Protein AF-A0A927C1W8-F1 (afdb_monomer_lite)

Organism: NCBI:txid2760804

Sequence (137 aa):
MSSETLFSSLQSAEDWPCWAKPIQKVEWTSPQPFGIGTTRTVFMSGGMTGYEEFIAWERGREMAFCFTHCSKPNVDSFAERYEITPLAEDRCRLVWTMAMKPKGVSLVIMPVVSPLLRIGVKSMLRSLKRMLEKRAR

Foldseek 3Di:
DALQLLLVLVVDQVNCVQQVVQWDTKAFPDDDPDAFQTWIWTAGPPGKIFIWGWHGDDRSAKTKIKTPDMPDPFFPIKMKIWGWAGPDRPDIDIDIDIDTDGDDPVVVCCVVCVVVVVVSVVRSVVSSVVVSVVVVD

Radius of gyration: 15.31 Å; chains: 1; bounding box: 38×40×42 Å

Secondary structure (DSSP, 8-state):
--HHHHHHHHH-TTHHHHH-TTEEEEEE-SPSSP-TT-EEEEEETTTEEEEEEEEEEETTTEEEEEEEEESSTTEEEEEEEEEEEEEETTEEEEEEEEEEEE-TTHHHHHHHHHHHHHHHHHHHHHHHHHHHHHHT-

InterPro domains:
  IPR019587 Polyketide cyclase/dehydrase [PF10604] (3-133)
  IPR023393 START-like domain superfamily [G3DSA:3.30.530.20] (1-137)

Structure (mmCIF, N/CA/C/O backbone):
data_AF-A0A927C1W8-F1
#
_entry.id   AF-A0A927C1W8-F1
#
loop_
_atom_site.group_PDB
_atom_site.id
_atom_site.type_symbol
_atom_site.label_atom_id
_atom_site.label_alt_id
_atom_site.label_comp_id
_atom_site.label_asym_id
_atom_site.label_entity_id
_atom_site.label_seq_id
_atom_site.pdbx_PDB_ins_code
_atom_site.Cartn_x
_atom_site.Cartn_y
_atom_site.Cartn_z
_atom_site.occupancy
_atom_site.B_iso_or_equiv
_atom_site.auth_seq_id
_atom_site.auth_comp_id
_atom_site.auth_asym_id
_atom_site.auth_atom_id
_atom_site.pdbx_PDB_model_num
ATOM 1 N N . MET A 1 1 ? -12.101 -2.036 14.375 1.00 86.62 1 MET A N 1
ATOM 2 C CA . MET A 1 1 ? -11.720 -0.728 13.807 1.00 86.62 1 MET A CA 1
ATOM 3 C C . MET A 1 1 ? -12.718 -0.280 12.744 1.00 86.62 1 MET A C 1
ATOM 5 O O . MET A 1 1 ? -13.167 -1.113 11.952 1.00 86.62 1 MET A O 1
ATOM 9 N N . SER A 1 2 ? -13.024 1.019 12.719 1.00 92.50 2 SER A N 1
ATOM 10 C CA . SER A 1 2 ? -13.839 1.654 11.677 1.00 92.50 2 SER A CA 1
ATOM 11 C C . SER A 1 2 ? -13.101 1.691 10.332 1.00 92.50 2 SER A C 1
ATOM 13 O O . SER A 1 2 ? -11.878 1.509 10.268 1.00 92.50 2 SER A O 1
ATOM 15 N N . SER A 1 3 ? -13.840 1.928 9.249 1.00 94.12 3 SER A N 1
ATOM 16 C CA . SER A 1 3 ? -13.261 2.082 7.912 1.00 94.12 3 SER A CA 1
ATOM 17 C C . SER A 1 3 ? -12.385 3.332 7.783 1.00 94.12 3 SER A C 1
ATOM 19 O O . SER A 1 3 ? -11.337 3.271 7.145 1.00 94.12 3 SER A O 1
ATOM 21 N N . GLU A 1 4 ? -12.753 4.436 8.438 1.00 92.69 4 GLU A N 1
ATOM 22 C CA . GLU A 1 4 ? -11.969 5.680 8.453 1.00 92.69 4 GLU A CA 1
ATOM 23 C C . GLU A 1 4 ? -10.604 5.499 9.126 1.00 92.69 4 GLU A C 1
ATOM 25 O O . GLU A 1 4 ? -9.588 5.973 8.612 1.00 92.69 4 GLU A O 1
ATOM 30 N N . THR A 1 5 ? -10.543 4.769 10.246 1.00 92.88 5 THR A N 1
ATOM 31 C CA . THR A 1 5 ? -9.270 4.478 10.923 1.00 92.88 5 THR A CA 1
ATOM 32 C C . THR A 1 5 ? -8.353 3.641 10.035 1.00 92.88 5 THR A C 1
ATOM 34 O O . THR A 1 5 ? -7.159 3.927 9.936 1.00 92.88 5 THR A O 1
ATOM 37 N N . LEU A 1 6 ? -8.904 2.626 9.361 1.00 94.69 6 LEU A N 1
ATOM 38 C CA . LEU A 1 6 ? -8.149 1.815 8.410 1.00 94.69 6 LEU A CA 1
ATOM 39 C C . LEU A 1 6 ? -7.650 2.663 7.230 1.00 94.69 6 LEU A C 1
ATOM 41 O O . LEU A 1 6 ? -6.469 2.608 6.899 1.00 94.69 6 LEU A O 1
ATOM 45 N N . PHE A 1 7 ? -8.517 3.477 6.629 1.00 95.12 7 PHE A N 1
ATOM 46 C CA . PHE A 1 7 ? -8.163 4.324 5.490 1.00 95.12 7 PHE A CA 1
ATOM 47 C C . PHE A 1 7 ? -7.112 5.386 5.853 1.00 95.12 7 PHE A C 1
ATOM 49 O O . PHE A 1 7 ? -6.195 5.657 5.083 1.00 95.12 7 PHE A O 1
ATOM 56 N N . SER A 1 8 ? -7.188 5.953 7.056 1.00 94.19 8 SER A N 1
ATOM 57 C CA . SER A 1 8 ? -6.169 6.876 7.578 1.00 94.19 8 SER A CA 1
ATOM 58 C C . SER A 1 8 ? -4.806 6.194 7.731 1.00 94.19 8 SER A C 1
ATOM 60 O O . SER A 1 8 ? -3.779 6.794 7.430 1.00 94.19 8 SER A O 1
ATOM 62 N N . SER A 1 9 ? -4.787 4.918 8.125 1.00 94.50 9 SER A N 1
ATOM 63 C CA . SER A 1 9 ? -3.550 4.134 8.187 1.00 94.50 9 SER A CA 1
ATOM 64 C C . SER A 1 9 ? -2.961 3.850 6.807 1.00 94.50 9 SER A C 1
ATOM 66 O O . SER A 1 9 ? -1.755 3.958 6.622 1.00 94.50 9 SER A O 1
ATOM 68 N N . LEU A 1 10 ? -3.804 3.563 5.811 1.00 94.00 10 LEU A N 1
ATOM 69 C CA . LEU A 1 10 ? -3.359 3.377 4.426 1.00 94.00 10 LEU 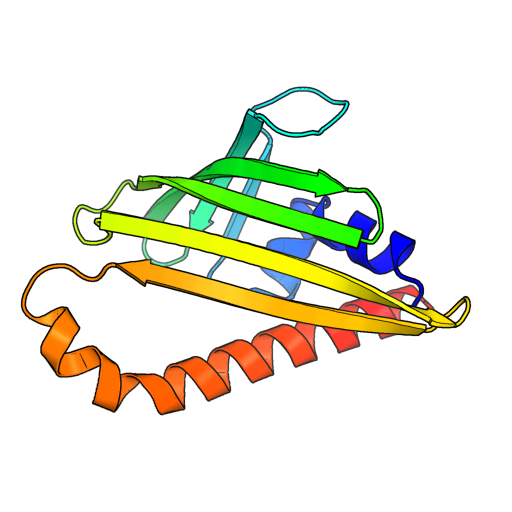A CA 1
ATOM 70 C C . LEU A 1 10 ? -2.735 4.653 3.828 1.00 94.00 10 LEU A C 1
ATOM 72 O O . LEU A 1 10 ? -1.790 4.565 3.040 1.00 94.00 10 LEU A O 1
ATOM 76 N N . GLN A 1 11 ? -3.218 5.829 4.239 1.00 94.12 11 GLN A N 1
ATOM 77 C CA . GLN A 1 11 ? -2.636 7.128 3.881 1.00 94.12 11 GLN A CA 1
ATOM 78 C C . GLN A 1 11 ? -1.332 7.440 4.632 1.00 94.12 11 GLN A C 1
ATOM 80 O O . GLN A 1 11 ? -0.498 8.199 4.135 1.00 94.12 11 GLN A O 1
ATOM 85 N N . SER A 1 12 ? -1.141 6.881 5.827 1.00 94.00 12 SER A N 1
ATOM 86 C CA . SER A 1 12 ? 0.042 7.140 6.646 1.00 94.00 12 SER A CA 1
ATOM 87 C C . SER A 1 12 ? 1.275 6.483 6.033 1.00 94.00 12 SER A C 1
ATOM 89 O O . SER A 1 12 ? 1.411 5.260 6.030 1.00 94.00 12 SER A O 1
ATOM 91 N N . ALA A 1 13 ? 2.207 7.303 5.541 1.00 93.81 13 ALA A N 1
ATOM 92 C CA . ALA A 1 13 ? 3.488 6.833 5.017 1.00 93.81 13 ALA A CA 1
ATOM 93 C C . ALA A 1 13 ? 4.295 6.039 6.063 1.00 93.81 13 ALA A C 1
ATOM 95 O O . ALA A 1 13 ? 4.990 5.083 5.721 1.00 93.81 13 ALA A O 1
ATOM 96 N N . GLU A 1 14 ? 4.160 6.406 7.338 1.00 93.81 14 GLU A N 1
ATOM 97 C CA . GLU A 1 14 ? 4.866 5.791 8.464 1.00 93.81 14 GLU A CA 1
ATOM 98 C C . GLU A 1 14 ? 4.294 4.425 8.854 1.00 93.81 14 GLU A C 1
ATOM 100 O O . GLU A 1 14 ? 5.017 3.578 9.376 1.00 93.81 14 GLU A O 1
ATOM 105 N N . ASP A 1 15 ? 3.011 4.177 8.575 1.00 94.31 15 ASP A N 1
ATOM 106 C CA . ASP A 1 15 ? 2.367 2.918 8.943 1.00 94.31 15 ASP A CA 1
ATOM 107 C C . ASP A 1 15 ? 2.808 1.772 8.018 1.00 94.31 15 ASP A C 1
ATOM 109 O O . ASP A 1 15 ? 2.880 0.623 8.456 1.00 94.31 15 ASP A O 1
ATOM 113 N N . TRP A 1 16 ? 3.133 2.053 6.750 1.00 94.12 16 TRP A N 1
ATOM 114 C CA . TRP A 1 16 ? 3.487 1.025 5.762 1.00 94.12 16 TRP A CA 1
ATOM 115 C C . TRP A 1 16 ? 4.645 0.117 6.209 1.00 94.12 16 TRP A C 1
ATOM 117 O O . TRP A 1 16 ? 4.440 -1.102 6.241 1.00 94.12 16 TRP A O 1
ATOM 127 N N . PRO A 1 17 ? 5.814 0.638 6.636 1.00 93.81 17 PRO A N 1
ATOM 128 C CA . PRO A 1 17 ? 6.904 -0.205 7.131 1.00 93.81 17 PRO A CA 1
ATOM 129 C C . PRO A 1 17 ? 6.542 -1.057 8.358 1.00 93.81 17 PRO A C 1
ATOM 131 O O . PRO A 1 17 ? 7.140 -2.112 8.582 1.00 93.81 17 PRO A O 1
ATOM 134 N N . CYS A 1 18 ? 5.552 -0.646 9.159 1.00 91.88 18 CYS A N 1
ATOM 135 C CA . CYS A 1 18 ? 5.177 -1.349 10.387 1.00 91.88 18 CYS A CA 1
ATOM 136 C C . CYS A 1 18 ? 4.440 -2.675 10.139 1.00 91.88 18 CYS A C 1
ATOM 138 O O . CYS A 1 18 ? 4.484 -3.578 10.982 1.00 91.88 18 CYS A O 1
ATOM 140 N N . TRP A 1 19 ? 3.748 -2.822 9.006 1.00 92.25 19 TRP A N 1
ATOM 141 C CA . TRP A 1 19 ? 2.980 -4.036 8.699 1.00 92.25 19 TRP A CA 1
ATOM 142 C C . TRP A 1 19 ? 3.352 -4.685 7.365 1.00 92.25 19 TRP A C 1
ATOM 144 O O . TRP A 1 19 ? 3.276 -5.916 7.248 1.00 92.25 19 TRP A O 1
ATOM 154 N N . ALA A 1 20 ? 3.797 -3.899 6.386 1.00 91.56 20 ALA A N 1
ATOM 155 C CA . ALA A 1 20 ? 4.216 -4.373 5.081 1.00 91.56 20 ALA A CA 1
ATOM 156 C C . ALA A 1 20 ? 5.740 -4.544 5.037 1.00 91.56 20 ALA A C 1
ATOM 158 O O . ALA A 1 20 ? 6.460 -3.703 4.519 1.00 91.56 20 ALA A O 1
ATOM 159 N N . LYS A 1 21 ? 6.236 -5.675 5.558 1.00 87.12 21 LYS A N 1
ATOM 160 C CA . LYS A 1 21 ? 7.680 -5.962 5.722 1.00 87.12 21 LYS A CA 1
ATOM 161 C C . LYS A 1 21 ? 8.601 -5.644 4.525 1.00 87.12 21 LYS A C 1
ATOM 163 O O . LYS A 1 21 ? 9.754 -5.305 4.779 1.00 87.12 21 LYS A O 1
ATOM 168 N N . PRO A 1 22 ? 8.189 -5.805 3.251 1.00 88.19 22 PRO A N 1
ATOM 169 C CA . PRO A 1 22 ? 9.048 -5.440 2.125 1.00 88.19 22 PRO A CA 1
ATOM 170 C C . PRO A 1 22 ? 9.277 -3.931 1.986 1.00 88.19 22 PRO A C 1
ATOM 172 O O . PRO A 1 22 ? 10.267 -3.538 1.380 1.00 88.19 22 PRO A O 1
ATOM 175 N N . ILE A 1 23 ? 8.385 -3.098 2.522 1.00 92.19 23 ILE A N 1
ATOM 176 C CA . ILE A 1 23 ? 8.439 -1.640 2.426 1.00 92.19 23 ILE A CA 1
ATOM 177 C C . ILE A 1 23 ? 9.283 -1.095 3.575 1.00 92.19 23 ILE A C 1
ATOM 179 O O . ILE A 1 23 ? 9.039 -1.381 4.742 1.00 92.19 23 ILE A O 1
ATOM 183 N N . GLN A 1 24 ? 10.288 -0.302 3.227 1.00 93.44 24 GLN A N 1
ATOM 184 C CA . GLN 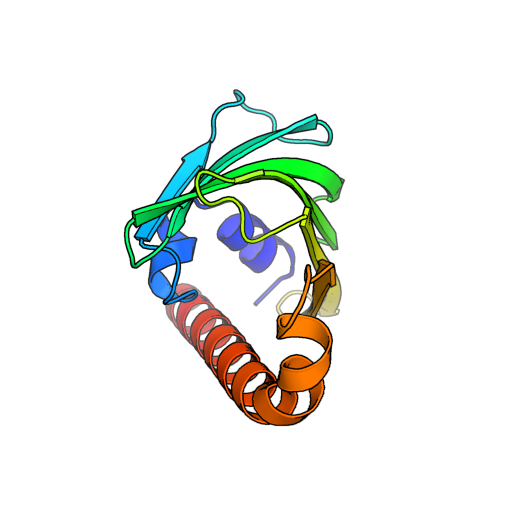A 1 24 ? 11.192 0.354 4.168 1.00 93.44 24 GLN A CA 1
ATOM 185 C C . GLN A 1 24 ? 10.797 1.809 4.410 1.00 93.44 24 GLN A C 1
ATOM 187 O O . GLN A 1 24 ? 10.957 2.309 5.520 1.00 93.44 24 GLN A O 1
ATOM 192 N N . LYS A 1 25 ? 10.284 2.486 3.379 1.00 94.50 25 LYS A N 1
ATOM 193 C CA . LYS A 1 25 ? 9.873 3.890 3.443 1.00 94.50 25 LYS A CA 1
ATOM 194 C C . LYS A 1 25 ? 8.820 4.180 2.380 1.00 94.50 25 LYS A C 1
ATOM 196 O O . LYS A 1 25 ? 8.860 3.601 1.296 1.00 94.50 25 LYS A O 1
ATOM 201 N N . VAL A 1 26 ? 7.916 5.101 2.684 1.00 96.12 26 VAL A N 1
ATOM 202 C CA . VAL A 1 26 ? 6.967 5.681 1.732 1.00 96.12 26 VAL A CA 1
ATOM 203 C C . VAL A 1 26 ? 7.125 7.196 1.770 1.00 96.12 26 VAL A C 1
ATOM 205 O O . VAL A 1 26 ? 7.284 7.773 2.842 1.00 96.12 26 VAL A O 1
ATOM 208 N N . GLU A 1 27 ? 7.088 7.837 0.609 1.00 96.06 27 GLU A N 1
ATOM 209 C CA . GLU A 1 27 ? 7.150 9.290 0.463 1.00 96.06 27 GLU A CA 1
ATOM 210 C C . GLU A 1 27 ? 6.051 9.756 -0.486 1.00 96.06 27 GLU A C 1
ATOM 212 O O . GLU A 1 27 ? 6.045 9.396 -1.660 1.00 96.06 27 GLU A O 1
ATOM 217 N N . TRP A 1 28 ? 5.118 10.567 0.008 1.00 95.88 28 TRP A N 1
ATOM 218 C CA . TRP A 1 28 ? 4.133 11.226 -0.847 1.00 95.88 28 TRP A CA 1
ATOM 219 C C . TRP A 1 28 ? 4.815 12.314 -1.676 1.00 95.88 28 TRP A C 1
ATOM 221 O O . TRP A 1 28 ? 5.488 13.181 -1.124 1.00 95.88 28 TRP A O 1
ATOM 231 N N . THR A 1 29 ? 4.642 12.266 -2.995 1.00 95.62 29 THR A N 1
ATOM 232 C CA . THR A 1 29 ? 5.245 13.229 -3.934 1.00 95.62 29 THR A CA 1
ATOM 233 C C . THR A 1 29 ? 4.247 14.274 -4.421 1.00 95.62 29 THR A C 1
ATOM 235 O O . THR A 1 29 ? 4.644 15.287 -4.986 1.00 95.62 29 THR A O 1
ATOM 238 N N . SER A 1 30 ? 2.952 14.054 -4.186 1.00 94.06 30 SER A N 1
ATOM 239 C CA . SER A 1 30 ? 1.895 15.045 -4.415 1.00 94.06 30 SER A CA 1
ATOM 240 C C . SER A 1 30 ? 1.502 15.755 -3.114 1.00 94.06 30 SER A C 1
ATOM 242 O O . SER A 1 30 ? 1.532 15.125 -2.054 1.00 94.06 30 SER A O 1
ATOM 244 N N . PRO A 1 31 ? 1.109 17.041 -3.161 1.00 93.50 31 PRO A N 1
ATOM 245 C CA . PRO A 1 31 ? 0.560 17.735 -2.002 1.00 93.50 31 PRO A CA 1
ATOM 246 C C . PRO A 1 31 ? -0.856 17.240 -1.670 1.00 93.50 31 PRO A C 1
ATOM 248 O O . PRO A 1 31 ? -1.556 16.681 -2.512 1.00 93.50 31 PRO A O 1
ATOM 251 N N . GLN A 1 32 ? -1.293 17.478 -0.434 1.00 91.06 32 GLN A N 1
ATOM 252 C CA . GLN A 1 32 ? -2.685 17.267 -0.036 1.00 91.06 32 GLN A CA 1
ATOM 253 C C . GLN A 1 32 ? -3.608 18.356 -0.623 1.00 91.06 32 GLN A C 1
ATOM 255 O O . GLN A 1 32 ? -3.147 19.478 -0.845 1.00 91.06 32 GLN A O 1
ATOM 260 N N . PRO A 1 33 ? -4.914 18.077 -0.808 1.00 92.38 33 PRO A N 1
ATOM 261 C CA . PRO A 1 33 ? -5.608 16.822 -0.502 1.00 92.38 33 PRO A CA 1
ATOM 262 C C . PRO A 1 33 ? -5.300 15.705 -1.508 1.00 92.38 33 PRO A C 1
ATOM 264 O O . PRO A 1 33 ? -5.201 15.944 -2.706 1.00 92.38 33 PRO A O 1
ATOM 267 N N . PHE A 1 34 ? -5.182 14.474 -1.008 1.00 94.25 34 PHE A N 1
ATOM 268 C CA . PHE A 1 34 ? -4.974 13.301 -1.856 1.00 94.25 34 PHE A CA 1
ATOM 269 C C . PHE A 1 34 ? -6.264 12.863 -2.557 1.00 94.25 34 PHE A C 1
ATOM 271 O O . PHE A 1 34 ? -7.370 13.027 -2.035 1.00 94.25 34 PHE A O 1
ATOM 278 N N . GLY A 1 35 ? -6.089 12.267 -3.731 1.00 94.62 35 GLY A N 1
ATOM 279 C CA . GLY A 1 35 ? -7.146 11.835 -4.632 1.00 94.62 35 GLY A CA 1
ATOM 280 C C . GLY A 1 35 ? -6.596 11.010 -5.795 1.00 94.62 35 GLY A C 1
ATOM 281 O O . GLY A 1 35 ? -5.440 10.587 -5.796 1.00 94.62 35 GLY A O 1
ATOM 282 N N . ILE A 1 36 ? -7.422 10.808 -6.818 1.00 96.75 36 ILE A N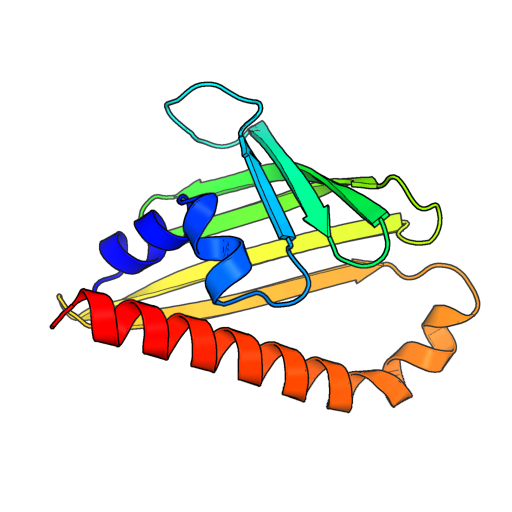 1
ATOM 283 C CA . ILE A 1 36 ? -6.979 10.202 -8.081 1.00 96.75 36 ILE A CA 1
ATOM 284 C C . ILE A 1 36 ? -5.883 11.083 -8.710 1.00 96.75 36 ILE A C 1
ATOM 286 O O . ILE A 1 36 ? -5.972 12.309 -8.664 1.00 96.75 36 ILE A O 1
ATOM 290 N N . GLY A 1 37 ? -4.834 10.461 -9.251 1.00 94.81 37 GLY A N 1
ATOM 291 C CA . GLY A 1 37 ? -3.643 11.121 -9.797 1.00 94.81 37 GLY A CA 1
ATOM 292 C C . GLY A 1 37 ? -2.599 11.518 -8.745 1.00 94.81 37 GLY A C 1
ATOM 293 O O . GLY A 1 37 ? -1.522 11.994 -9.094 1.00 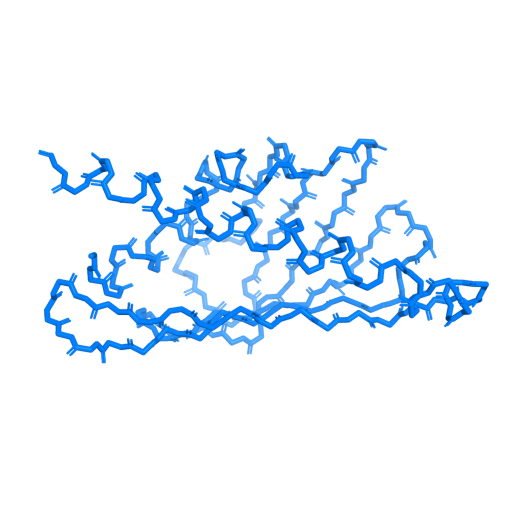94.81 37 GLY A O 1
ATOM 294 N N . THR A 1 38 ? -2.879 11.309 -7.452 1.00 96.38 38 THR A N 1
ATOM 295 C CA . THR A 1 38 ? -1.857 11.453 -6.402 1.00 96.38 38 THR A CA 1
ATOM 296 C C . THR A 1 38 ? -0.726 10.469 -6.664 1.00 96.38 38 THR A C 1
ATOM 298 O O . THR A 1 38 ? -0.961 9.342 -7.096 1.00 96.38 38 THR A O 1
ATOM 301 N N . THR A 1 39 ? 0.501 10.885 -6.377 1.00 95.88 39 THR A N 1
ATOM 302 C CA . THR A 1 39 ? 1.694 10.055 -6.538 1.00 95.88 39 THR A CA 1
ATOM 303 C C . THR A 1 39 ? 2.447 9.872 -5.229 1.00 95.88 39 THR A C 1
ATOM 305 O O . THR A 1 39 ? 2.430 10.738 -4.343 1.00 95.88 39 THR A O 1
ATOM 308 N N . ARG A 1 40 ? 3.128 8.730 -5.113 1.00 96.06 40 ARG A N 1
ATOM 309 C CA . ARG A 1 40 ? 4.094 8.470 -4.044 1.00 96.06 40 ARG A CA 1
ATOM 310 C C . ARG A 1 40 ? 5.236 7.585 -4.523 1.00 96.06 40 ARG A C 1
ATOM 312 O O . ARG A 1 40 ? 5.102 6.821 -5.475 1.00 96.06 40 ARG A O 1
ATOM 319 N N . THR A 1 41 ? 6.350 7.669 -3.815 1.00 94.94 41 THR A N 1
ATOM 320 C CA . THR A 1 41 ? 7.516 6.807 -3.996 1.00 94.94 41 THR A CA 1
ATOM 321 C C . THR A 1 41 ? 7.596 5.821 -2.837 1.00 94.94 41 THR A C 1
ATOM 323 O O . THR A 1 41 ? 7.519 6.208 -1.670 1.00 94.94 41 THR A O 1
ATOM 326 N N . VAL A 1 42 ? 7.753 4.537 -3.150 1.00 93.56 42 VAL A N 1
ATOM 327 C CA . VAL A 1 42 ? 7.879 3.457 -2.168 1.00 93.56 42 VAL A CA 1
ATOM 328 C C . VAL A 1 42 ? 9.257 2.826 -2.286 1.00 93.56 42 VAL A C 1
ATOM 330 O O . VAL A 1 42 ? 9.655 2.334 -3.341 1.00 93.56 42 VAL A O 1
ATOM 333 N N . PHE A 1 43 ? 9.988 2.817 -1.178 1.00 92.75 43 PHE A N 1
ATOM 334 C CA . PHE A 1 43 ? 11.306 2.209 -1.070 1.00 92.75 43 PHE A CA 1
ATOM 335 C C . PHE A 1 43 ? 11.148 0.823 -0.467 1.00 92.75 43 PHE A C 1
ATOM 337 O O . PHE A 1 43 ? 10.657 0.664 0.652 1.00 92.75 43 PHE A O 1
ATOM 344 N N . MET A 1 44 ? 11.562 -0.185 -1.218 1.00 89.81 44 MET A N 1
ATOM 345 C CA . MET A 1 44 ? 11.460 -1.587 -0.855 1.00 89.81 44 MET A CA 1
ATOM 346 C C . MET A 1 44 ? 12.834 -2.196 -0.579 1.00 89.81 44 MET A C 1
ATOM 348 O O . MET A 1 44 ? 13.875 -1.746 -1.070 1.00 89.81 44 MET A O 1
ATOM 352 N N . SER A 1 45 ? 12.829 -3.275 0.197 1.00 86.50 45 SER A N 1
ATOM 353 C CA . SER A 1 45 ? 14.025 -4.040 0.521 1.00 86.50 45 SER A CA 1
ATOM 354 C C . SER A 1 45 ? 14.754 -4.546 -0.731 1.00 86.50 45 SER A C 1
ATOM 356 O O . SER A 1 45 ? 14.179 -4.777 -1.798 1.00 86.50 45 SER A O 1
ATOM 358 N N . GLY A 1 46 ? 16.076 -4.678 -0.613 1.00 83.12 46 GLY A N 1
ATOM 359 C CA . GLY A 1 46 ? 16.939 -5.021 -1.743 1.00 83.12 46 GLY A CA 1
ATOM 360 C C . GLY A 1 46 ? 17.175 -3.865 -2.722 1.00 83.12 46 GLY A C 1
ATOM 361 O O . GLY A 1 46 ? 17.575 -4.131 -3.853 1.00 83.12 46 GLY A O 1
ATOM 362 N N . GLY A 1 47 ? 16.920 -2.611 -2.328 1.00 83.69 47 GLY A N 1
ATOM 363 C CA . GLY A 1 47 ? 17.213 -1.419 -3.137 1.00 83.69 47 GLY A CA 1
ATOM 364 C C . GLY A 1 47 ? 16.259 -1.220 -4.315 1.00 83.69 47 GLY A C 1
ATOM 365 O O . GLY A 1 47 ? 16.666 -0.742 -5.370 1.00 83.69 47 GLY A O 1
ATOM 366 N N . MET A 1 48 ? 15.010 -1.670 -4.182 1.00 85.12 48 MET A N 1
ATOM 367 C CA . MET A 1 48 ? 13.985 -1.470 -5.205 1.00 85.12 48 MET A CA 1
ATOM 368 C C . MET A 1 48 ? 13.150 -0.236 -4.865 1.00 85.12 48 MET A C 1
ATOM 370 O O . MET A 1 48 ? 12.741 -0.071 -3.722 1.00 85.12 48 MET A O 1
ATOM 374 N N . THR A 1 49 ? 12.868 0.595 -5.863 1.00 90.38 49 THR A N 1
ATOM 375 C CA . THR A 1 49 ? 12.024 1.785 -5.729 1.00 90.38 49 THR A CA 1
ATOM 376 C C . THR A 1 49 ? 10.838 1.641 -6.673 1.00 90.38 49 THR A C 1
ATOM 378 O O . THR A 1 49 ? 11.029 1.384 -7.866 1.00 90.38 49 THR A O 1
ATOM 381 N N . GLY A 1 50 ? 9.629 1.757 -6.130 1.00 89.38 50 GLY A N 1
ATOM 382 C CA . GLY A 1 50 ? 8.374 1.797 -6.874 1.00 89.38 50 GLY A CA 1
ATOM 383 C C . GLY A 1 50 ? 7.838 3.222 -6.932 1.00 89.38 50 GLY A C 1
ATOM 384 O O . GLY A 1 50 ? 7.802 3.908 -5.911 1.00 89.38 50 GLY A O 1
ATOM 385 N N . TYR A 1 51 ? 7.441 3.659 -8.121 1.00 91.38 51 TYR A N 1
ATOM 386 C CA . TYR A 1 51 ? 6.762 4.933 -8.335 1.00 91.38 51 TYR A CA 1
ATOM 387 C C . TYR A 1 51 ? 5.292 4.639 -8.587 1.00 91.38 51 TYR A C 1
ATOM 389 O O . TYR A 1 51 ? 4.958 3.928 -9.534 1.00 91.38 51 TYR A O 1
ATOM 397 N N . GLU A 1 52 ? 4.430 5.143 -7.714 1.00 94.44 52 GLU A N 1
ATOM 398 C CA . GLU A 1 52 ? 3.017 4.788 -7.664 1.00 94.44 52 GLU A CA 1
ATOM 399 C C . GLU A 1 52 ? 2.143 5.986 -8.024 1.00 94.44 52 GLU A C 1
ATOM 401 O O . GLU A 1 52 ? 2.376 7.095 -7.537 1.00 94.44 52 GLU A O 1
ATOM 406 N N . GLU A 1 53 ? 1.111 5.743 -8.828 1.00 95.12 53 GLU A N 1
ATOM 407 C CA . GLU A 1 53 ? 0.048 6.697 -9.139 1.00 95.12 53 GLU A CA 1
ATOM 408 C C . GLU A 1 53 ? -1.311 6.102 -8.760 1.00 95.12 53 GLU A C 1
ATOM 410 O O . GLU A 1 53 ? -1.626 4.957 -9.097 1.00 95.12 53 GLU A O 1
ATOM 415 N N . PHE A 1 54 ? -2.115 6.871 -8.027 1.00 96.12 54 PHE A N 1
ATOM 416 C CA . PHE A 1 54 ? -3.414 6.430 -7.529 1.00 96.12 54 PHE A CA 1
ATOM 417 C C . PHE A 1 54 ? -4.500 6.579 -8.595 1.00 96.12 54 PHE A C 1
ATOM 419 O O . PHE A 1 54 ? -4.748 7.669 -9.100 1.00 96.12 54 PHE A O 1
ATOM 426 N N . ILE A 1 55 ? -5.197 5.483 -8.886 1.00 95.88 55 ILE A N 1
ATOM 427 C CA . ILE A 1 55 ? -6.244 5.392 -9.917 1.00 95.88 55 ILE A CA 1
ATOM 428 C C . ILE A 1 55 ? -7.657 5.291 -9.330 1.00 95.88 55 ILE A C 1
ATOM 430 O O . ILE A 1 55 ? -8.632 5.515 -10.041 1.00 95.88 55 ILE A O 1
ATOM 434 N N . ALA A 1 56 ? -7.778 4.979 -8.036 1.00 95.75 56 ALA A N 1
ATOM 435 C CA . ALA A 1 56 ? -9.036 5.046 -7.299 1.00 95.75 56 ALA A CA 1
ATOM 436 C C . ALA A 1 56 ? -8.785 5.602 -5.898 1.00 95.75 56 ALA A C 1
ATOM 438 O O . ALA A 1 56 ? -7.816 5.223 -5.232 1.00 95.75 56 ALA A O 1
ATOM 439 N N . TRP A 1 57 ? -9.661 6.501 -5.457 1.00 96.62 57 TRP A N 1
ATOM 440 C CA . TRP A 1 57 ? -9.559 7.137 -4.152 1.00 96.62 57 TRP A CA 1
ATOM 441 C C . TRP A 1 57 ? -10.938 7.531 -3.627 1.00 96.62 57 TRP A C 1
ATOM 443 O O . TRP A 1 57 ? -11.512 8.539 -4.034 1.00 96.62 57 TRP A O 1
ATOM 453 N N . GLU A 1 58 ? -11.453 6.753 -2.685 1.00 96.00 58 GLU A N 1
ATOM 454 C CA . GLU A 1 58 ? -12.690 7.025 -1.968 1.00 96.00 58 GLU A CA 1
ATOM 455 C C . GLU A 1 58 ? -12.444 6.822 -0.471 1.00 96.00 58 GLU A C 1
ATOM 457 O O . GLU A 1 58 ? -12.177 5.711 -0.001 1.00 96.00 58 GLU A O 1
ATOM 462 N N . ARG A 1 59 ? -12.513 7.913 0.297 1.00 93.75 59 ARG A N 1
ATOM 463 C CA . ARG A 1 59 ? -12.215 7.884 1.734 1.00 93.75 59 ARG A CA 1
ATOM 464 C C . ARG A 1 59 ? -13.095 6.864 2.454 1.00 93.75 59 ARG A C 1
ATOM 466 O O . ARG A 1 59 ? -14.306 6.823 2.261 1.00 93.75 59 ARG A O 1
ATOM 473 N N . GLY A 1 60 ? -12.453 6.005 3.245 1.00 93.12 60 GLY A N 1
ATOM 474 C CA . GLY A 1 60 ? -13.127 4.957 4.009 1.00 93.12 60 GLY A CA 1
ATOM 475 C C . GLY A 1 60 ? -13.693 3.805 3.169 1.00 93.12 60 GLY A C 1
ATOM 476 O O . GLY A 1 60 ? -14.349 2.932 3.738 1.00 93.12 60 GLY A O 1
ATOM 477 N N . ARG A 1 61 ? -13.465 3.772 1.848 1.00 95.31 61 ARG A N 1
ATOM 478 C CA . ARG A 1 61 ? -14.092 2.792 0.945 1.00 95.31 61 ARG A CA 1
ATOM 479 C C . ARG A 1 61 ? -13.136 2.164 -0.050 1.00 95.31 61 ARG A C 1
ATOM 481 O O . ARG A 1 61 ? -13.153 0.947 -0.188 1.00 95.31 61 ARG A O 1
ATOM 488 N N . GLU A 1 62 ? -12.291 2.939 -0.713 1.00 96.44 62 GLU A N 1
ATOM 489 C CA . GLU A 1 62 ? -11.445 2.403 -1.773 1.00 96.44 62 GLU A CA 1
ATOM 490 C C . GLU A 1 62 ? -10.145 3.185 -1.945 1.00 96.44 62 GLU A C 1
ATOM 492 O O . GLU A 1 62 ? -10.126 4.412 -1.952 1.00 96.44 62 GLU A O 1
ATOM 497 N N . MET A 1 63 ? -9.044 2.465 -2.138 1.00 96.50 63 MET A N 1
ATOM 498 C CA . MET A 1 63 ? -7.769 3.043 -2.541 1.00 96.50 63 MET A CA 1
ATOM 499 C C . MET A 1 63 ? -7.077 2.101 -3.524 1.00 96.50 63 MET A C 1
ATOM 501 O O . MET A 1 63 ? -6.827 0.944 -3.190 1.00 96.50 63 MET A O 1
ATOM 505 N N . ALA A 1 64 ? -6.752 2.574 -4.723 1.00 96.12 64 ALA A N 1
ATOM 506 C CA . ALA A 1 64 ? -6.048 1.776 -5.723 1.00 96.12 64 ALA A CA 1
ATOM 507 C C . ALA A 1 64 ? -4.943 2.578 -6.396 1.00 96.12 64 ALA A C 1
ATOM 509 O O . ALA A 1 64 ? -5.110 3.770 -6.653 1.00 96.12 64 ALA A O 1
ATOM 510 N N . PHE A 1 65 ? -3.843 1.911 -6.722 1.00 94.69 65 PHE A N 1
ATOM 511 C CA . PHE A 1 65 ? -2.711 2.508 -7.420 1.00 94.69 65 PHE A CA 1
ATOM 512 C C . PHE A 1 65 ? -2.068 1.524 -8.389 1.00 94.69 65 PHE A C 1
ATOM 514 O O . PHE A 1 65 ? -2.193 0.306 -8.244 1.00 94.69 65 PHE A O 1
ATOM 521 N N . CYS A 1 66 ? -1.346 2.065 -9.362 1.00 91.62 66 CYS A N 1
ATOM 522 C CA . CYS A 1 66 ? -0.483 1.315 -10.260 1.00 91.62 66 CYS A CA 1
ATOM 523 C C . CYS A 1 66 ? 0.952 1.842 -10.201 1.00 91.62 66 CYS A C 1
ATOM 525 O O . CYS A 1 66 ? 1.201 2.990 -9.836 1.00 91.62 66 CYS A O 1
ATOM 527 N N . PHE A 1 67 ? 1.908 0.985 -10.549 1.00 88.38 67 PHE A N 1
ATOM 528 C CA . PHE A 1 67 ? 3.294 1.391 -10.730 1.00 88.38 67 PHE A CA 1
ATOM 529 C C . PHE A 1 67 ? 3.438 2.050 -12.098 1.00 88.38 67 PHE A C 1
ATOM 531 O O . PHE A 1 67 ? 3.230 1.396 -13.121 1.00 88.38 67 PHE A O 1
ATOM 538 N N . THR A 1 68 ? 3.830 3.320 -12.115 1.00 81.69 68 THR A N 1
ATOM 539 C CA . THR A 1 68 ? 4.204 4.029 -13.346 1.00 81.69 68 THR A CA 1
ATOM 540 C C . THR A 1 68 ? 5.625 3.668 -13.766 1.00 81.69 68 THR A C 1
ATOM 542 O O . THR A 1 68 ? 5.923 3.556 -14.955 1.00 81.69 68 THR A O 1
ATOM 545 N N . HIS A 1 69 ? 6.506 3.437 -12.789 1.00 77.06 69 HIS A N 1
ATOM 546 C CA . HIS A 1 69 ? 7.891 3.049 -13.012 1.00 77.06 69 HIS A CA 1
ATOM 547 C C . HIS A 1 69 ? 8.445 2.223 -11.842 1.00 77.06 69 HIS A C 1
ATOM 549 O O . HIS A 1 69 ? 7.995 2.338 -10.701 1.00 77.06 69 HIS A O 1
ATOM 555 N N . CYS A 1 70 ? 9.474 1.418 -12.114 1.00 77.19 70 CYS A N 1
ATOM 556 C CA . CYS A 1 70 ? 10.240 0.692 -11.105 1.00 77.19 70 CYS A CA 1
ATOM 557 C C . CYS A 1 70 ? 11.734 0.796 -11.402 1.00 77.19 70 CYS A C 1
ATOM 559 O O . CYS A 1 70 ? 12.148 0.621 -12.544 1.00 77.19 70 CYS A O 1
ATOM 561 N N . SER A 1 71 ? 12.561 0.971 -10.367 1.00 76.81 71 SER A N 1
ATOM 562 C CA . SER A 1 71 ? 14.022 1.050 -10.534 1.00 76.81 71 SER A CA 1
ATOM 563 C C . SER A 1 71 ? 14.673 -0.251 -11.025 1.00 76.81 71 SER A C 1
ATOM 565 O O .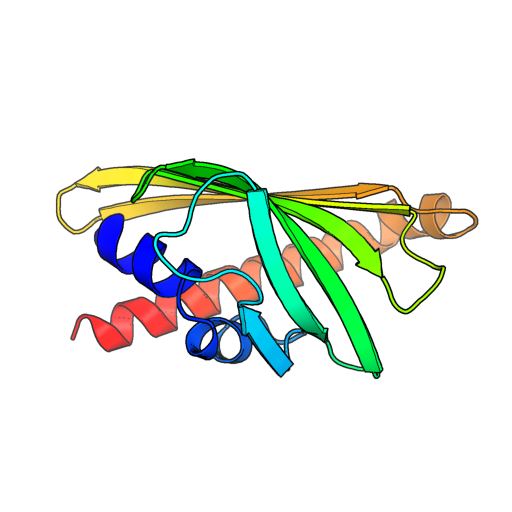 SER A 1 71 ? 15.842 -0.252 -11.405 1.00 76.81 71 SER A O 1
ATOM 567 N N . LYS A 1 72 ? 13.937 -1.372 -11.020 1.00 69.12 72 LYS A N 1
ATOM 568 C CA . LYS A 1 72 ? 14.399 -2.673 -11.516 1.00 69.12 72 LYS A CA 1
ATOM 569 C C . LYS A 1 72 ? 13.575 -3.122 -12.728 1.00 69.12 72 LYS A C 1
ATOM 571 O O . LYS A 1 72 ? 12.349 -3.104 -12.650 1.00 69.12 72 LYS A O 1
ATOM 576 N N . PRO A 1 73 ? 14.212 -3.644 -13.794 1.00 59.38 73 PRO A N 1
ATOM 577 C CA . PRO A 1 73 ? 13.557 -3.965 -15.070 1.00 59.38 73 PRO A CA 1
ATOM 578 C C . PRO A 1 73 ? 12.621 -5.190 -15.030 1.00 59.38 73 PRO A C 1
ATOM 580 O O . PRO A 1 73 ? 12.062 -5.579 -16.053 1.00 59.38 73 PRO A O 1
ATOM 583 N N . ASN A 1 74 ? 12.451 -5.823 -13.866 1.00 60.69 74 ASN A N 1
ATOM 584 C CA . ASN A 1 74 ? 11.800 -7.129 -13.737 1.00 60.69 74 ASN A CA 1
ATOM 585 C C . ASN A 1 74 ? 10.276 -7.056 -13.521 1.00 60.69 74 ASN A C 1
ATOM 587 O O . ASN A 1 74 ? 9.633 -8.103 -13.445 1.00 60.69 74 ASN A O 1
ATOM 591 N N . VAL A 1 75 ? 9.693 -5.857 -13.415 1.00 60.56 75 VAL A N 1
ATOM 592 C CA . VAL A 1 75 ? 8.247 -5.650 -13.220 1.00 60.56 75 VAL A CA 1
ATOM 593 C C . VAL A 1 75 ? 7.700 -4.862 -14.411 1.00 60.56 75 VAL A C 1
ATOM 595 O O . VAL A 1 75 ? 8.106 -3.726 -14.619 1.00 60.56 75 VAL A O 1
ATOM 598 N N . ASP A 1 76 ? 6.806 -5.466 -15.207 1.00 64.81 76 ASP A N 1
ATOM 599 C CA . ASP A 1 76 ? 6.175 -4.783 -16.357 1.00 64.81 76 ASP A CA 1
ATOM 600 C C . ASP A 1 76 ? 5.017 -3.894 -15.924 1.00 64.81 76 ASP A C 1
ATOM 602 O O . ASP A 1 76 ? 4.818 -2.790 -16.416 1.00 64.81 76 ASP A O 1
ATOM 606 N N . SER A 1 77 ? 4.187 -4.425 -15.033 1.00 72.38 77 SER A N 1
ATOM 607 C CA . SER A 1 77 ? 2.994 -3.752 -14.545 1.00 72.38 77 SER A CA 1
ATOM 608 C C . SER A 1 77 ? 2.641 -4.335 -13.190 1.00 72.38 77 SER A C 1
ATOM 610 O O . SER A 1 77 ? 2.625 -5.557 -13.012 1.00 72.38 77 SER A O 1
ATOM 612 N N . PHE A 1 78 ? 2.357 -3.457 -12.243 1.00 84.56 78 PHE A N 1
ATOM 613 C CA . PHE A 1 78 ? 1.924 -3.808 -10.903 1.00 84.56 78 PHE A CA 1
ATOM 614 C C . PHE A 1 78 ? 0.825 -2.841 -10.489 1.00 84.56 78 PHE A C 1
ATOM 616 O O . PHE A 1 78 ? 0.939 -1.642 -10.732 1.00 84.56 78 PHE A O 1
ATOM 623 N N . ALA A 1 79 ? -0.241 -3.361 -9.900 1.00 88.94 79 ALA A N 1
ATOM 624 C CA . ALA A 1 79 ? -1.324 -2.567 -9.356 1.00 88.94 79 ALA A CA 1
ATOM 625 C C . ALA A 1 79 ? -1.852 -3.212 -8.079 1.00 88.94 79 ALA A C 1
ATOM 627 O O . ALA A 1 79 ? -1.926 -4.439 -7.967 1.00 88.94 79 ALA A O 1
ATOM 628 N N . GLU A 1 80 ? -2.259 -2.381 -7.133 1.00 93.12 80 GLU A N 1
ATOM 6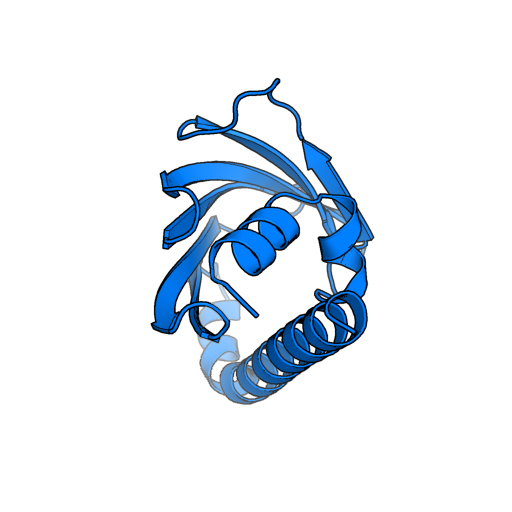29 C CA . GLU A 1 80 ? -2.942 -2.824 -5.929 1.00 93.12 80 GLU A CA 1
ATOM 630 C C . GLU A 1 80 ? -4.258 -2.085 -5.767 1.00 93.12 80 GLU A C 1
ATOM 632 O O . GLU A 1 80 ? -4.386 -0.911 -6.111 1.00 93.12 80 GLU A O 1
ATOM 637 N N . ARG A 1 81 ? -5.234 -2.791 -5.204 1.00 95.75 81 ARG A N 1
ATOM 638 C CA . ARG A 1 81 ? -6.548 -2.264 -4.867 1.00 95.75 81 ARG A CA 1
ATOM 639 C C . ARG A 1 81 ? -6.917 -2.693 -3.453 1.00 95.75 81 ARG A C 1
ATOM 641 O O . ARG A 1 81 ? -6.866 -3.880 -3.126 1.00 95.75 81 ARG A O 1
ATOM 648 N N . TYR A 1 82 ? -7.288 -1.721 -2.633 1.00 96.25 82 TYR A N 1
ATOM 649 C CA . TYR A 1 82 ? -7.748 -1.868 -1.259 1.00 96.25 82 TYR A CA 1
ATOM 650 C C . TYR A 1 82 ? -9.219 -1.467 -1.203 1.00 96.25 82 TYR A C 1
ATOM 652 O O . TYR A 1 82 ? -9.542 -0.286 -1.283 1.00 96.25 82 TYR A O 1
ATOM 660 N N . GLU A 1 83 ? -10.103 -2.446 -1.057 1.00 97.06 83 GLU A N 1
ATOM 661 C CA . GLU A 1 83 ? -11.548 -2.241 -0.943 1.00 97.06 83 GLU A CA 1
ATOM 662 C C . GLU A 1 83 ? -11.964 -2.429 0.517 1.00 97.06 83 GLU A C 1
ATOM 664 O O . GLU A 1 83 ? -11.730 -3.476 1.127 1.00 97.06 83 GLU A O 1
ATOM 669 N N . ILE A 1 84 ? -12.578 -1.404 1.094 1.00 96.88 84 ILE A N 1
ATOM 670 C CA . ILE A 1 84 ? -12.999 -1.344 2.487 1.00 96.88 84 ILE A CA 1
ATOM 671 C C . ILE A 1 84 ? -14.524 -1.326 2.533 1.00 96.88 84 ILE A C 1
ATOM 673 O O . ILE A 1 84 ? -15.178 -0.372 2.123 1.00 96.88 84 ILE A O 1
ATOM 677 N N . THR A 1 85 ? -15.113 -2.381 3.087 1.00 96.69 85 THR A N 1
ATOM 678 C CA . THR A 1 85 ? -16.556 -2.458 3.324 1.00 96.69 85 THR A CA 1
ATOM 679 C C . THR A 1 85 ? -16.848 -2.209 4.804 1.00 96.69 85 THR A C 1
ATOM 681 O O . THR A 1 85 ? -16.442 -3.029 5.637 1.00 96.69 85 THR A O 1
ATOM 684 N N . PRO A 1 86 ? -17.545 -1.123 5.181 1.00 94.69 86 PRO A N 1
ATOM 685 C CA . PRO A 1 86 ? -18.006 -0.943 6.555 1.00 94.69 86 PRO A CA 1
ATOM 686 C C . PRO A 1 86 ? -19.057 -2.011 6.903 1.00 94.69 86 PRO A C 1
ATOM 688 O O . PRO A 1 86 ? -19.952 -2.296 6.113 1.00 94.69 86 PRO A O 1
ATOM 691 N N . LEU A 1 87 ? -18.924 -2.633 8.076 1.00 94.62 87 LEU A N 1
ATOM 692 C CA . LEU A 1 87 ? -19.820 -3.684 8.585 1.00 94.62 87 LEU A CA 1
ATOM 693 C C . LEU A 1 87 ? -20.546 -3.277 9.879 1.00 94.62 87 LEU A C 1
ATOM 695 O O . LEU A 1 87 ? -21.549 -3.894 10.226 1.00 94.62 87 LEU A O 1
ATOM 699 N N . ALA A 1 88 ? -19.986 -2.328 10.629 1.00 92.38 88 ALA A N 1
ATOM 700 C CA . ALA A 1 88 ? -20.546 -1.635 11.791 1.00 92.38 88 ALA A CA 1
ATOM 701 C C . ALA A 1 88 ? -19.701 -0.367 12.044 1.00 92.38 88 ALA A C 1
ATOM 703 O O . ALA A 1 88 ? -18.688 -0.173 11.365 1.00 92.38 88 ALA A O 1
ATOM 704 N N . GLU A 1 89 ? -20.061 0.461 13.027 1.00 87.75 89 GLU A N 1
ATOM 705 C CA . GLU A 1 89 ? -19.306 1.682 13.373 1.00 87.75 89 GLU A CA 1
ATOM 706 C C . GLU A 1 89 ? -17.823 1.403 13.662 1.00 87.75 89 GLU A C 1
ATOM 708 O O . GLU A 1 89 ? -16.934 2.102 13.179 1.00 87.75 89 GLU A O 1
ATOM 713 N N . ASP A 1 90 ? -17.535 0.318 14.374 1.00 89.38 90 ASP A N 1
ATOM 714 C CA . ASP A 1 90 ? -16.197 -0.084 14.793 1.00 89.38 90 ASP A CA 1
ATOM 715 C C . ASP A 1 90 ? -15.686 -1.320 14.037 1.00 89.38 90 ASP A C 1
ATOM 717 O O . ASP A 1 90 ? -14.715 -1.953 14.462 1.00 89.38 90 ASP A O 1
ATOM 721 N N . ARG A 1 91 ? -16.301 -1.688 12.907 1.00 92.50 91 ARG A N 1
ATOM 722 C CA . ARG A 1 91 ? -15.954 -2.914 12.179 1.00 92.50 91 ARG A CA 1
ATOM 723 C C . ARG A 1 91 ? -16.020 -2.717 10.675 1.00 92.50 91 ARG A C 1
ATOM 725 O O . ARG A 1 91 ? -17.054 -2.355 10.129 1.00 92.50 91 ARG A O 1
ATOM 732 N N . CYS A 1 92 ? -14.948 -3.076 9.980 1.00 94.94 92 CYS A N 1
ATOM 733 C CA . CYS A 1 92 ? -14.898 -3.109 8.523 1.00 94.94 92 CYS A CA 1
ATOM 734 C C . CYS A 1 92 ? -14.249 -4.401 8.011 1.00 94.94 92 CYS A C 1
ATOM 736 O O . CYS A 1 92 ? -13.600 -5.145 8.754 1.00 94.94 92 CYS A O 1
ATOM 738 N N . ARG A 1 93 ? -14.447 -4.674 6.724 1.00 95.00 93 ARG A N 1
ATOM 739 C CA . ARG A 1 93 ? -13.762 -5.715 5.961 1.00 95.00 93 ARG A CA 1
ATOM 740 C C . ARG A 1 93 ? -12.824 -5.042 4.973 1.00 95.00 93 ARG A C 1
ATOM 742 O O . ARG A 1 93 ? -13.271 -4.191 4.219 1.00 95.00 93 ARG A O 1
ATOM 749 N N . LEU A 1 94 ? -11.568 -5.474 4.954 1.00 95.50 94 LEU A N 1
ATOM 750 C CA . LEU A 1 94 ? -10.610 -5.115 3.916 1.00 95.50 94 LEU A CA 1
ATOM 751 C C . LEU A 1 94 ? -10.462 -6.281 2.939 1.00 95.50 94 LEU A C 1
ATOM 753 O O . LEU A 1 94 ? -10.158 -7.402 3.356 1.00 95.50 94 LEU A O 1
ATOM 757 N N . VAL A 1 95 ? -10.635 -6.000 1.654 1.00 94.88 95 VAL A N 1
ATOM 758 C CA . VAL A 1 95 ? -10.219 -6.862 0.551 1.00 94.88 95 VAL A CA 1
ATOM 759 C C . VAL A 1 95 ? -9.017 -6.198 -0.107 1.00 94.88 95 VAL A C 1
ATOM 761 O O . VAL A 1 95 ? -9.077 -5.040 -0.502 1.00 94.88 95 VAL A O 1
ATOM 764 N N . TRP A 1 96 ? -7.908 -6.928 -0.177 1.00 94.25 96 TRP A N 1
ATOM 765 C CA . TRP A 1 96 ? -6.685 -6.468 -0.822 1.00 94.25 96 TRP A CA 1
ATOM 766 C C . TRP A 1 96 ? -6.409 -7.339 -2.042 1.00 94.25 96 TRP A C 1
ATOM 768 O O . TRP A 1 96 ? -6.223 -8.554 -1.916 1.00 94.25 96 TRP A O 1
ATOM 778 N N . THR A 1 97 ? -6.396 -6.701 -3.206 1.00 90.62 97 THR A N 1
ATOM 779 C CA . THR A 1 97 ? -6.146 -7.326 -4.501 1.00 90.62 97 THR A CA 1
ATOM 780 C C . THR A 1 97 ? -4.833 -6.799 -5.054 1.00 90.62 97 THR A C 1
ATOM 782 O O . THR A 1 97 ? -4.654 -5.591 -5.182 1.00 90.62 97 THR A O 1
ATOM 785 N N . MET A 1 98 ? -3.923 -7.706 -5.399 1.00 88.50 98 MET A N 1
ATOM 786 C CA . MET A 1 98 ? -2.659 -7.386 -6.062 1.00 88.50 98 MET A CA 1
ATOM 787 C C . MET A 1 98 ? -2.688 -7.983 -7.466 1.00 88.50 98 MET A C 1
ATOM 789 O O . MET A 1 98 ? -2.885 -9.190 -7.625 1.00 88.50 98 MET A O 1
ATOM 793 N N . ALA A 1 99 ? -2.476 -7.150 -8.476 1.00 83.94 99 ALA A N 1
ATOM 794 C CA . ALA A 1 99 ? -2.339 -7.556 -9.863 1.00 83.94 99 ALA A CA 1
ATOM 795 C C . ALA A 1 99 ? -0.904 -7.282 -10.313 1.00 83.94 99 ALA A C 1
ATOM 797 O O . ALA A 1 99 ? -0.405 -6.167 -10.195 1.00 83.94 99 ALA A O 1
ATOM 798 N N . MET A 1 100 ? -0.231 -8.301 -10.835 1.00 78.62 100 MET A N 1
ATOM 799 C CA . MET A 1 100 ? 1.112 -8.153 -11.384 1.00 78.62 100 MET A CA 1
ATOM 800 C C . MET A 1 100 ? 1.209 -8.867 -12.721 1.00 78.62 100 MET A C 1
ATOM 802 O O . MET A 1 100 ? 0.681 -9.970 -12.880 1.00 78.62 100 MET A O 1
ATOM 806 N N . LYS A 1 101 ? 1.914 -8.252 -13.667 1.00 68.62 101 LYS A N 1
ATOM 807 C CA . LYS A 1 101 ? 2.260 -8.865 -14.945 1.00 68.62 101 LYS A CA 1
ATOM 808 C C . LYS A 1 101 ? 3.751 -9.232 -14.941 1.00 68.62 101 LYS A C 1
ATOM 810 O O . LYS A 1 101 ? 4.595 -8.342 -15.073 1.00 68.62 101 LYS A O 1
ATOM 815 N N . PRO A 1 102 ? 4.095 -10.518 -14.749 1.00 62.88 102 PRO A N 1
ATOM 816 C CA . PRO A 1 102 ? 5.476 -10.979 -14.844 1.00 62.88 102 PRO A CA 1
ATOM 817 C C . PRO A 1 102 ? 6.004 -10.927 -16.290 1.00 62.88 102 PRO A C 1
ATOM 819 O O . PRO A 1 102 ? 5.245 -11.161 -17.231 1.00 62.88 102 PRO A O 1
ATOM 822 N N . LYS A 1 103 ? 7.315 -10.692 -16.478 1.00 59.97 103 LYS A N 1
ATOM 823 C CA . LYS A 1 103 ? 8.024 -10.925 -17.758 1.00 59.97 103 LYS A CA 1
ATOM 824 C C . LYS A 1 103 ? 8.888 -12.185 -17.711 1.00 59.97 103 LYS A C 1
ATOM 826 O O . LYS A 1 103 ? 9.553 -12.467 -16.712 1.00 59.97 103 LYS A O 1
ATOM 831 N N . GLY A 1 104 ? 8.957 -12.893 -18.838 1.00 60.78 104 GLY A N 1
ATOM 832 C CA . GLY A 1 104 ? 9.919 -13.977 -19.064 1.00 60.78 104 GLY A CA 1
ATOM 833 C C . GLY A 1 104 ? 9.701 -15.204 -18.169 1.00 60.78 104 GLY A C 1
ATOM 834 O O . GLY A 1 104 ? 8.570 -15.633 -17.951 1.00 60.78 104 GLY A O 1
ATOM 835 N N . VAL A 1 105 ? 10.794 -15.766 -17.639 1.00 53.75 105 VAL A N 1
ATOM 836 C CA . VAL A 1 105 ? 10.843 -17.037 -16.871 1.00 53.75 105 VAL A CA 1
ATOM 837 C C . VAL A 1 105 ? 9.938 -17.036 -15.623 1.00 53.75 105 VAL A C 1
ATOM 839 O O . VAL A 1 105 ? 9.529 -18.088 -15.132 1.00 53.75 105 VAL A O 1
ATOM 842 N N . SER A 1 106 ? 9.548 -15.858 -15.133 1.00 56.25 106 SER A N 1
ATOM 843 C CA . SER A 1 106 ? 8.668 -15.695 -13.970 1.00 56.25 106 SER A CA 1
ATOM 844 C C . SER A 1 106 ? 7.221 -16.177 -14.187 1.00 56.25 106 SER A C 1
ATOM 846 O O . SER A 1 106 ? 6.557 -16.519 -13.209 1.00 56.25 106 SER A O 1
ATOM 848 N N . LEU A 1 107 ? 6.752 -16.309 -15.438 1.00 56.56 107 LEU A N 1
ATOM 849 C CA . LEU A 1 107 ? 5.449 -16.922 -15.761 1.00 56.56 107 LEU A CA 1
ATOM 850 C C . LEU A 1 107 ? 5.385 -18.410 -15.379 1.00 56.56 107 LEU A C 1
ATOM 852 O O . LEU A 1 107 ? 4.336 -18.896 -14.965 1.00 56.56 107 LEU A O 1
ATOM 856 N N . VAL A 1 108 ? 6.513 -19.121 -15.473 1.00 56.75 108 VAL A N 1
ATOM 857 C CA . VAL A 1 108 ? 6.613 -20.558 -15.159 1.00 56.75 108 VAL A CA 1
ATOM 858 C C . VAL A 1 108 ? 6.794 -20.789 -13.653 1.00 56.75 108 VAL A C 1
ATOM 860 O O . VAL A 1 108 ? 6.326 -21.784 -13.107 1.00 56.75 108 VAL A O 1
ATOM 863 N N . ILE A 1 109 ? 7.431 -19.843 -12.958 1.00 60.53 109 ILE A N 1
ATOM 864 C CA . ILE A 1 109 ? 7.726 -19.917 -11.517 1.00 60.53 109 ILE A CA 1
ATOM 865 C C . ILE A 1 109 ? 6.513 -19.503 -10.657 1.00 60.53 109 ILE A C 1
ATOM 867 O O . ILE A 1 109 ? 6.321 -20.018 -9.554 1.00 60.53 109 ILE A O 1
ATOM 871 N N . MET A 1 110 ? 5.660 -18.608 -11.166 1.00 62.53 110 MET A N 1
ATOM 872 C CA . MET A 1 110 ? 4.463 -18.081 -10.493 1.00 62.53 110 MET A CA 1
ATOM 873 C C . MET A 1 110 ? 3.569 -19.134 -9.805 1.00 62.53 110 MET A C 1
ATOM 875 O O . MET A 1 110 ? 3.290 -18.964 -8.615 1.00 62.53 110 MET A O 1
ATOM 879 N N . PRO A 1 111 ? 3.131 -20.230 -10.464 1.00 61.78 111 PRO A N 1
ATOM 880 C CA . PRO A 1 111 ? 2.250 -21.208 -9.821 1.00 61.78 111 PRO A CA 1
ATOM 881 C C . PRO A 1 111 ? 2.908 -21.903 -8.620 1.00 61.78 111 PRO A C 1
ATOM 883 O O . PRO A 1 111 ? 2.232 -22.157 -7.621 1.00 61.78 111 PRO A O 1
ATOM 886 N N . VAL A 1 112 ? 4.226 -22.122 -8.668 1.00 62.12 112 VAL A N 1
ATOM 887 C CA . VAL A 1 112 ? 5.008 -22.754 -7.591 1.00 62.12 112 VAL A CA 1
ATOM 888 C C . VAL A 1 112 ? 5.186 -21.808 -6.401 1.00 62.12 112 VAL A C 1
ATOM 890 O O . VAL A 1 112 ? 5.144 -22.232 -5.248 1.00 62.12 112 VAL A O 1
ATOM 893 N N . VAL A 1 113 ? 5.341 -20.509 -6.663 1.00 63.94 113 VAL A N 1
ATOM 894 C CA . VAL A 1 113 ? 5.585 -19.488 -5.630 1.00 63.94 113 VAL A CA 1
ATOM 895 C C . VAL A 1 113 ? 4.277 -18.908 -5.063 1.00 63.94 113 VAL A C 1
ATOM 897 O O . VAL A 1 113 ? 4.266 -18.351 -3.962 1.00 63.94 113 VAL A O 1
ATOM 900 N N . SER A 1 114 ? 3.142 -19.105 -5.746 1.00 71.50 114 SER A N 1
ATOM 901 C CA . SER A 1 114 ? 1.829 -18.577 -5.340 1.00 71.50 114 SER A CA 1
ATOM 902 C C . SER A 1 114 ? 1.379 -18.959 -3.916 1.00 71.50 114 SER A C 1
ATOM 904 O O . SER A 1 114 ? 0.867 -18.079 -3.212 1.00 71.50 114 SER A O 1
ATOM 906 N N . PRO A 1 115 ? 1.590 -20.196 -3.408 1.00 75.69 115 PRO A N 1
ATOM 907 C CA . PRO A 1 115 ? 1.166 -20.552 -2.054 1.00 75.69 115 PRO A CA 1
ATOM 908 C C . PRO A 1 115 ? 1.965 -19.792 -0.990 1.00 75.69 115 PRO A C 1
ATOM 910 O O . PRO A 1 115 ? 1.394 -19.320 -0.004 1.00 75.69 115 PRO A O 1
ATOM 913 N N . LEU A 1 116 ? 3.271 -19.615 -1.214 1.00 74.62 116 LEU A N 1
ATOM 914 C CA . LEU A 1 116 ? 4.158 -18.866 -0.322 1.00 74.62 116 LEU A CA 1
ATOM 915 C C . LEU A 1 116 ? 3.797 -17.378 -0.304 1.00 74.62 116 LEU A C 1
ATOM 917 O O . LEU A 1 116 ? 3.677 -16.792 0.774 1.00 74.62 116 LEU A O 1
ATOM 921 N N . LEU A 1 117 ? 3.527 -16.786 -1.472 1.00 77.94 117 LEU A N 1
ATOM 922 C CA . LEU A 1 117 ? 3.044 -15.405 -1.573 1.00 77.94 117 LEU A CA 1
ATOM 923 C C . LEU A 1 117 ? 1.733 -15.221 -0.812 1.00 77.94 117 LEU A C 1
ATOM 925 O O . LEU A 1 117 ? 1.598 -14.289 -0.021 1.00 77.94 117 LEU A O 1
ATOM 929 N N . ARG A 1 118 ? 0.789 -16.158 -0.961 1.00 81.25 118 ARG A N 1
ATOM 930 C CA . ARG A 1 118 ? -0.490 -16.122 -0.242 1.00 81.25 118 ARG A CA 1
ATOM 931 C C . ARG A 1 118 ? -0.304 -16.182 1.276 1.00 81.25 118 ARG A C 1
ATOM 933 O O . ARG A 1 118 ? -1.031 -15.506 2.005 1.00 81.25 118 ARG A O 1
ATOM 940 N N . ILE A 1 119 ? 0.654 -16.968 1.772 1.00 85.19 119 ILE A N 1
ATOM 941 C CA . ILE A 1 119 ? 1.003 -17.010 3.202 1.00 85.19 119 ILE A CA 1
ATOM 942 C C . ILE A 1 119 ? 1.604 -15.669 3.650 1.00 85.19 119 ILE A C 1
ATOM 944 O O . ILE A 1 119 ? 1.199 -15.142 4.691 1.00 85.19 119 ILE A O 1
ATOM 948 N N . GLY A 1 120 ? 2.514 -15.098 2.855 1.00 84.88 120 GLY A N 1
ATOM 949 C CA . GLY A 1 120 ? 3.125 -13.790 3.101 1.00 84.88 120 GLY A CA 1
ATOM 950 C C . GLY A 1 120 ? 2.089 -12.669 3.204 1.00 84.88 120 GLY A C 1
ATOM 951 O O . GLY A 1 120 ? 2.014 -11.992 4.230 1.00 84.88 120 GLY A O 1
ATOM 952 N N . VAL A 1 121 ? 1.206 -12.556 2.208 1.00 85.88 121 VAL A N 1
ATOM 953 C CA . VAL A 1 121 ? 0.100 -11.582 2.167 1.00 85.88 121 VAL A CA 1
ATOM 954 C C . VAL A 1 121 ? -0.826 -11.743 3.377 1.00 85.88 121 VAL A C 1
ATOM 956 O O . VAL A 1 121 ? -1.130 -10.774 4.074 1.00 85.88 121 VAL A O 1
ATOM 959 N N . LYS A 1 122 ? -1.209 -12.981 3.724 1.00 88.69 122 LYS A N 1
ATOM 960 C CA . LYS A 1 122 ? -1.997 -13.254 4.943 1.00 88.69 122 LYS A CA 1
ATOM 961 C C . LYS A 1 122 ? -1.269 -12.839 6.222 1.00 88.69 122 LYS A C 1
ATOM 963 O O . LYS A 1 122 ? -1.911 -12.466 7.204 1.00 88.69 122 LYS A O 1
ATOM 968 N N . SER A 1 123 ? 0.055 -12.959 6.271 1.00 90.25 123 SER A N 1
ATOM 969 C CA . SER A 1 123 ? 0.843 -12.495 7.414 1.00 90.25 123 SER A CA 1
ATOM 970 C C . SER A 1 123 ? 0.850 -10.968 7.513 1.00 90.25 123 SER A C 1
ATOM 972 O O . SER A 1 123 ? 0.705 -10.446 8.617 1.00 90.25 123 SER A O 1
ATOM 974 N N . MET A 1 124 ? 0.976 -10.260 6.387 1.00 91.12 124 MET A N 1
ATOM 975 C CA . MET A 1 124 ? 0.936 -8.792 6.332 1.00 91.12 124 MET A CA 1
ATOM 976 C C . MET A 1 124 ? -0.423 -8.256 6.788 1.00 91.12 124 MET A C 1
ATOM 978 O O . MET A 1 124 ? -0.473 -7.436 7.701 1.00 91.12 124 MET A O 1
ATOM 982 N N . LEU A 1 125 ? -1.529 -8.814 6.280 1.00 91.00 125 LEU A N 1
ATOM 983 C CA . LEU A 1 125 ? -2.882 -8.443 6.717 1.00 91.00 125 LEU A CA 1
ATOM 984 C C . LEU A 1 125 ? -3.106 -8.689 8.217 1.00 91.00 125 LEU A C 1
ATOM 986 O O . LEU A 1 125 ? -3.711 -7.870 8.906 1.00 91.00 125 LEU A O 1
ATOM 990 N N . ARG A 1 126 ? -2.576 -9.793 8.764 1.00 92.31 126 ARG A N 1
ATOM 991 C CA . ARG A 1 126 ? -2.602 -10.046 10.216 1.00 92.31 126 ARG A CA 1
ATOM 992 C C . ARG A 1 126 ? -1.753 -9.045 11.001 1.00 92.31 126 ARG A C 1
ATOM 994 O O . ARG A 1 126 ? -2.079 -8.749 12.148 1.00 92.31 126 ARG A O 1
ATOM 1001 N N . SER A 1 127 ? -0.654 -8.556 10.431 1.00 92.81 127 SER A N 1
ATOM 1002 C CA . SER A 1 127 ? 0.172 -7.514 11.048 1.00 92.81 127 SER A CA 1
ATOM 1003 C C . SER A 1 127 ? -0.562 -6.176 11.082 1.00 92.81 127 SER A C 1
ATOM 1005 O O . SER A 1 127 ? -0.663 -5.583 12.152 1.00 92.81 127 SER A O 1
ATOM 1007 N N . LEU A 1 128 ? -1.167 -5.777 9.959 1.00 93.00 128 LEU A N 1
ATOM 1008 C CA . LEU A 1 128 ? -1.991 -4.572 9.839 1.00 93.00 128 LEU A CA 1
ATOM 1009 C C . LEU A 1 128 ? -3.139 -4.588 10.850 1.00 93.00 128 LEU A C 1
ATOM 1011 O O . LEU A 1 128 ? -3.293 -3.657 11.636 1.00 93.00 128 LEU A O 1
ATOM 1015 N N . LYS A 1 129 ? -3.888 -5.699 10.903 1.00 92.38 129 LYS A N 1
ATOM 1016 C CA . LYS A 1 129 ? -4.977 -5.876 11.870 1.00 92.38 129 LYS A CA 1
ATOM 1017 C C . LYS A 1 129 ? -4.494 -5.674 13.310 1.00 92.38 129 LYS A C 1
ATOM 1019 O O . LYS A 1 129 ? -5.088 -4.890 14.040 1.00 92.38 129 LYS A O 1
ATOM 1024 N N . ARG A 1 130 ? -3.401 -6.338 13.707 1.00 91.94 130 ARG A N 1
ATOM 1025 C CA . ARG A 1 130 ? -2.846 -6.230 15.070 1.00 91.94 130 ARG A CA 1
ATOM 1026 C C . ARG A 1 130 ? -2.347 -4.824 15.397 1.00 91.94 130 ARG A C 1
ATOM 1028 O O . ARG A 1 130 ? -2.527 -4.375 16.523 1.00 91.94 130 ARG A O 1
ATOM 1035 N N . MET A 1 131 ? -1.706 -4.151 14.445 1.00 93.31 131 MET A N 1
ATOM 1036 C CA . MET A 1 131 ? -1.235 -2.775 14.608 1.00 93.31 131 MET A CA 1
ATOM 1037 C C . MET A 1 131 ? -2.407 -1.826 14.884 1.00 93.31 131 MET A C 1
ATOM 1039 O O . MET A 1 131 ? -2.372 -1.065 15.847 1.00 93.31 131 MET A O 1
ATOM 1043 N N . LEU A 1 132 ? -3.475 -1.931 14.092 1.00 91.25 132 LEU A N 1
ATOM 1044 C CA . LEU A 1 132 ? -4.656 -1.083 14.235 1.00 91.25 132 LEU A CA 1
ATOM 1045 C C . LEU A 1 132 ? -5.481 -1.411 15.483 1.00 91.25 132 LEU A C 1
ATOM 1047 O O . LEU A 1 132 ? -5.968 -0.501 16.144 1.00 91.25 132 LEU A O 1
ATOM 1051 N N . GLU A 1 133 ? -5.598 -2.687 15.856 1.00 89.19 133 GLU A N 1
ATOM 1052 C CA . GLU A 1 133 ? -6.243 -3.092 17.114 1.00 89.19 133 GLU A CA 1
ATOM 1053 C C . GLU A 1 133 ? -5.502 -2.572 18.350 1.00 89.19 133 GLU A C 1
ATOM 1055 O O . GLU A 1 133 ? -6.144 -2.254 19.345 1.00 89.19 133 GLU A O 1
ATOM 1060 N N . LYS A 1 134 ? -4.168 -2.462 18.297 1.00 87.75 134 LYS A N 1
ATOM 1061 C CA . LYS A 1 134 ? -3.378 -1.856 19.378 1.00 87.75 134 LYS A CA 1
ATOM 1062 C C . LYS A 1 134 ? -3.564 -0.343 19.468 1.00 87.75 134 LYS A C 1
ATOM 1064 O O . LYS A 1 134 ? -3.555 0.170 20.573 1.00 87.75 134 LYS A O 1
ATOM 1069 N N . ARG A 1 135 ? -3.724 0.353 18.336 1.00 83.50 135 ARG A N 1
ATOM 1070 C CA . ARG A 1 135 ? -3.941 1.813 18.295 1.00 83.50 135 ARG A CA 1
ATOM 1071 C C . ARG A 1 135 ? -5.346 2.217 18.771 1.00 83.50 135 ARG A C 1
ATOM 1073 O O . ARG A 1 135 ? -5.546 3.357 19.158 1.00 83.50 135 ARG A O 1
ATOM 1080 N N . ALA A 1 136 ? -6.312 1.299 18.714 1.00 74.00 136 ALA A N 1
ATOM 1081 C CA . ALA A 1 136 ? -7.693 1.524 19.148 1.00 74.00 136 ALA A CA 1
ATOM 1082 C C . ALA A 1 136 ? -7.952 1.211 20.639 1.00 74.00 136 ALA A C 1
ATOM 1084 O O . ALA A 1 136 ? -9.096 1.324 21.075 1.00 74.00 136 ALA A O 1
ATOM 1085 N N . ARG A 1 137 ? -6.934 0.765 21.386 1.00 60.56 137 ARG A N 1
ATOM 1086 C CA . ARG A 1 137 ? -6.977 0.547 22.841 1.00 60.56 137 ARG A CA 1
ATOM 1087 C C . ARG A 1 137 ? -6.312 1.710 23.555 1.00 60.56 137 ARG A C 1
ATOM 1089 O O . ARG A 1 137 ? -6.793 2.029 24.659 1.00 60.56 137 ARG A O 1
#

pLDDT: mean 86.74, std 11.74, range [53.75, 97.06]